Protein AF-A0A2V9Q1U1-F1 (afdb_monomer_lite)

Secondary structure (DSSP, 8-state):
------------------PPP-HHHHHHHHHHHHHHHHHHHHHHHHHHHHHHHS-SHHHHHHHHHHHHHHHHHHHHHHHHHGGGTT--

Foldseek 3Di:
DDDDDPPPDDPPPPPPPPDQDAPVNLVVLVVVLCVVLVVLVVLLVVLVVVCVVPVDPVSVVSNVVSVVVNVVSVVVSVVVCCSCPPHD

Structure (mmCIF, N/CA/C/O backbone):
data_AF-A0A2V9Q1U1-F1
#
_entry.id   AF-A0A2V9Q1U1-F1
#
loop_
_atom_site.group_PDB
_atom_site.id
_atom_site.type_symbol
_atom_site.label_atom_id
_atom_site.label_alt_id
_atom_site.label_comp_id
_atom_site.label_asym_id
_atom_site.label_entity_id
_atom_site.label_seq_id
_atom_site.pdbx_PDB_ins_code
_atom_site.Cartn_x
_atom_site.Cartn_y
_atom_site.Cartn_z
_atom_site.occupancy
_atom_site.B_iso_or_equiv
_atom_site.auth_seq_id
_atom_site.auth_comp_id
_atom_site.auth_asym_id
_atom_site.auth_atom_id
_atom_site.pdbx_PDB_model_num
ATOM 1 N N . MET A 1 1 ? 27.984 12.145 61.413 1.00 40.50 1 MET A N 1
ATOM 2 C CA . MET A 1 1 ? 27.345 13.467 61.273 1.00 40.50 1 MET A CA 1
ATOM 3 C C . MET A 1 1 ? 26.891 13.630 59.838 1.00 40.50 1 MET A C 1
ATOM 5 O O . MET A 1 1 ? 27.721 13.503 58.956 1.00 40.50 1 MET A O 1
ATOM 9 N N . VAL A 1 2 ? 25.601 13.929 59.680 1.00 43.03 2 VAL A N 1
ATOM 10 C CA . VAL A 1 2 ? 24.937 14.500 58.496 1.00 43.03 2 VAL A CA 1
ATOM 11 C C . VAL A 1 2 ? 24.799 13.569 57.279 1.00 43.03 2 VAL A C 1
ATOM 13 O O . VAL A 1 2 ? 25.731 13.395 56.511 1.00 43.03 2 VAL A O 1
ATOM 16 N N . THR A 1 3 ? 23.764 12.726 57.237 1.00 40.66 3 THR A N 1
ATOM 17 C CA . THR A 1 3 ? 22.443 12.924 56.583 1.00 40.66 3 THR A CA 1
ATOM 18 C C . THR A 1 3 ? 22.475 13.108 55.056 1.00 40.66 3 THR A C 1
ATOM 20 O O . THR A 1 3 ? 23.058 14.053 54.545 1.00 40.66 3 THR A O 1
ATOM 23 N N . LEU A 1 4 ? 21.646 12.289 54.392 1.00 47.62 4 LEU A N 1
ATOM 24 C CA . LEU A 1 4 ? 20.698 12.715 53.354 1.00 47.62 4 LEU A CA 1
ATOM 25 C C . LEU A 1 4 ? 21.227 12.994 51.937 1.00 47.62 4 LEU A C 1
ATOM 27 O O . LEU A 1 4 ? 21.489 14.135 51.586 1.00 47.62 4 LEU A O 1
ATOM 31 N N . PHE A 1 5 ? 21.132 11.988 51.063 1.00 49.06 5 PHE A N 1
ATOM 32 C CA . PHE A 1 5 ? 20.353 12.164 49.829 1.00 49.06 5 PHE A CA 1
ATOM 33 C C . PHE A 1 5 ? 19.907 10.808 49.270 1.00 49.06 5 PHE A C 1
ATOM 35 O O . PHE A 1 5 ? 20.479 10.242 48.344 1.00 49.06 5 PHE A O 1
ATOM 42 N N . CYS A 1 6 ? 18.857 10.269 49.886 1.00 42.31 6 CYS A N 1
ATOM 43 C CA . CYS A 1 6 ? 18.034 9.233 49.286 1.00 42.31 6 CYS A CA 1
ATOM 44 C C . CYS A 1 6 ? 17.203 9.914 48.187 1.00 42.31 6 CYS A C 1
ATOM 46 O O . CYS A 1 6 ? 16.087 10.356 48.445 1.00 42.31 6 CYS A O 1
ATOM 48 N N . PHE A 1 7 ? 17.759 10.082 46.983 1.00 46.94 7 PHE A N 1
ATOM 49 C CA . PHE A 1 7 ? 16.974 10.494 45.813 1.00 46.94 7 PHE A CA 1
ATOM 50 C C . PHE A 1 7 ? 16.370 9.263 45.144 1.00 46.94 7 PHE A C 1
ATOM 52 O O . PHE A 1 7 ? 16.707 8.851 44.039 1.00 46.94 7 PHE A O 1
ATOM 59 N N . LEU A 1 8 ? 15.463 8.658 45.907 1.00 49.53 8 LEU A N 1
ATOM 60 C CA . LEU A 1 8 ? 14.419 7.775 45.431 1.00 49.53 8 LEU A CA 1
ATOM 61 C C . LEU A 1 8 ? 13.281 8.679 44.923 1.00 49.53 8 LEU A C 1
ATOM 63 O O . LEU A 1 8 ? 12.310 8.930 45.629 1.00 49.53 8 LEU A O 1
ATOM 67 N N . THR A 1 9 ? 13.410 9.241 43.723 1.00 52.41 9 THR A N 1
ATOM 68 C CA . THR A 1 9 ? 12.312 9.973 43.072 1.00 52.41 9 THR A CA 1
ATOM 69 C C . THR A 1 9 ? 11.934 9.272 41.780 1.00 52.41 9 THR A C 1
ATOM 71 O O . THR A 1 9 ? 12.462 9.528 40.706 1.00 52.41 9 THR A O 1
ATOM 74 N N . ALA A 1 10 ? 11.023 8.315 41.963 1.00 50.50 10 ALA A N 1
ATOM 75 C CA . ALA A 1 10 ? 9.958 7.928 41.051 1.00 50.50 10 ALA A CA 1
ATOM 76 C C . ALA A 1 10 ? 10.150 8.355 39.584 1.00 50.50 10 ALA A C 1
ATOM 78 O O . ALA A 1 10 ? 9.654 9.395 39.150 1.00 50.50 10 ALA A O 1
ATOM 79 N N . MET A 1 11 ? 10.750 7.472 38.781 1.00 47.16 11 MET A N 1
ATOM 80 C CA . MET A 1 11 ? 10.275 7.329 37.410 1.00 47.16 11 MET A CA 1
ATOM 81 C C . MET A 1 11 ? 8.827 6.855 37.505 1.00 47.16 11 MET A C 1
ATOM 83 O O . MET A 1 11 ? 8.552 5.667 37.668 1.00 47.16 11 MET A O 1
ATOM 87 N N . SER A 1 12 ? 7.898 7.804 37.461 1.00 49.41 12 SER A N 1
ATOM 88 C CA . SER A 1 12 ? 6.501 7.534 37.177 1.00 49.41 12 SER A CA 1
ATOM 89 C C . SER A 1 12 ? 6.457 6.822 35.831 1.00 49.41 12 SER A C 1
ATOM 91 O O . SER A 1 12 ? 6.540 7.451 34.776 1.00 49.41 12 SER A O 1
ATOM 93 N N . VAL A 1 13 ? 6.358 5.492 35.863 1.00 47.03 13 VAL A N 1
ATOM 94 C CA . VAL A 1 13 ? 5.797 4.718 34.762 1.00 47.03 13 VAL A CA 1
ATOM 95 C C . VAL A 1 13 ? 4.401 5.288 34.569 1.00 47.03 13 VAL A C 1
ATOM 97 O O . VAL A 1 13 ? 3.455 4.933 35.268 1.00 47.03 13 VAL A O 1
ATOM 100 N N . GLN A 1 14 ? 4.282 6.250 33.659 1.00 47.62 14 GLN A N 1
ATOM 101 C CA . GLN A 1 14 ? 3.000 6.657 33.128 1.00 47.62 14 GLN A CA 1
ATOM 102 C C . GLN A 1 14 ? 2.551 5.483 32.266 1.00 47.62 14 GLN A C 1
ATOM 104 O O . GLN A 1 14 ? 2.790 5.435 31.059 1.00 47.62 14 GLN A O 1
ATOM 109 N N . ALA A 1 15 ? 1.978 4.475 32.921 1.00 46.78 15 ALA A N 1
ATOM 110 C CA . ALA A 1 15 ? 1.174 3.481 32.253 1.00 46.78 15 ALA A CA 1
ATOM 111 C C . ALA A 1 15 ? 0.122 4.280 31.487 1.00 46.78 15 ALA A C 1
ATOM 113 O O . ALA A 1 15 ? -0.772 4.875 32.088 1.00 46.78 15 ALA A O 1
ATOM 114 N N . LYS A 1 16 ? 0.283 4.383 30.163 1.00 50.38 16 LYS A N 1
ATOM 115 C CA . LYS A 1 16 ? -0.803 4.804 29.288 1.00 50.38 16 LYS A CA 1
ATOM 116 C C . LYS A 1 16 ? -1.911 3.803 29.561 1.00 50.38 16 LYS A C 1
ATOM 118 O O . LYS A 1 16 ? -1.825 2.660 29.122 1.00 50.38 16 LYS A O 1
ATOM 123 N N . THR A 1 17 ? -2.892 4.202 30.359 1.00 47.28 17 THR A N 1
ATOM 124 C CA . THR A 1 17 ? -4.131 3.460 30.501 1.00 47.28 17 THR A CA 1
ATOM 125 C C . THR A 1 17 ? -4.700 3.376 29.096 1.00 47.28 17 THR A C 1
ATOM 127 O O . THR A 1 17 ? -5.107 4.383 28.518 1.00 47.28 17 THR A O 1
ATOM 130 N N . SER A 1 18 ? -4.601 2.193 28.492 1.00 64.94 18 SER A N 1
ATOM 131 C CA . SER A 1 18 ? -5.191 1.936 27.189 1.00 64.94 18 SER A CA 1
ATOM 132 C C . SER A 1 18 ? -6.696 1.973 27.396 1.00 64.94 18 SER A C 1
ATOM 134 O O . SER A 1 18 ? -7.296 0.985 27.813 1.00 64.94 18 SER A O 1
ATOM 136 N N . HIS A 1 19 ? -7.295 3.142 27.187 1.00 76.12 19 HIS A N 1
ATOM 137 C CA . HIS A 1 19 ? -8.739 3.246 27.096 1.00 76.12 19 HIS A CA 1
ATOM 138 C C . HIS A 1 19 ? -9.207 2.384 25.918 1.00 76.12 19 HIS A C 1
ATOM 140 O O . HIS A 1 19 ? -8.479 2.279 24.922 1.00 76.12 19 HIS A O 1
ATOM 146 N N . PRO A 1 20 ? -10.382 1.739 26.025 1.00 87.25 20 PRO A N 1
ATOM 147 C CA . PRO A 1 20 ? -10.991 1.086 24.880 1.00 87.25 20 PRO A CA 1
ATOM 148 C C . PRO A 1 20 ? -11.044 2.069 23.701 1.00 87.25 20 PRO A C 1
ATOM 150 O O . PRO A 1 20 ? -11.350 3.245 23.927 1.00 87.25 20 PRO A O 1
ATOM 153 N N . PRO A 1 21 ? -10.720 1.624 22.477 1.00 91.56 21 PRO A N 1
ATOM 154 C CA . PRO A 1 21 ? -10.776 2.492 21.313 1.00 91.56 21 PRO A CA 1
ATOM 155 C C . PRO A 1 21 ? -12.177 3.080 21.157 1.00 91.56 21 PRO A C 1
ATOM 157 O O . PRO A 1 21 ? -13.172 2.420 21.447 1.00 91.56 21 PRO A O 1
ATOM 160 N N . THR A 1 22 ? -12.246 4.331 20.715 1.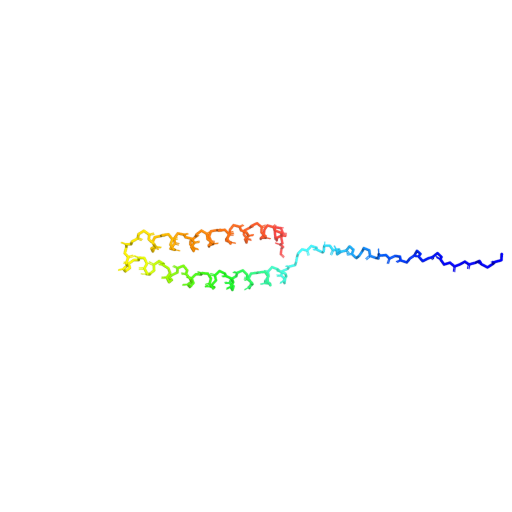00 95.56 22 THR A N 1
ATOM 161 C CA . THR A 1 22 ? -13.503 5.055 20.502 1.00 95.56 22 THR A CA 1
ATOM 162 C C . THR A 1 22 ? -13.821 5.204 19.014 1.00 95.56 22 THR A C 1
ATOM 164 O O . THR A 1 22 ? -12.960 5.000 18.157 1.00 95.56 22 THR A O 1
ATOM 167 N N . VAL A 1 23 ? -15.051 5.622 18.692 1.00 95.75 23 VAL A N 1
ATOM 168 C CA . VAL A 1 23 ? -15.449 5.968 17.312 1.00 95.75 23 VAL A CA 1
ATOM 169 C C . VAL A 1 23 ? -14.555 7.071 16.737 1.00 95.75 23 VAL A C 1
ATOM 171 O O . VAL A 1 23 ? -14.073 6.946 15.617 1.00 95.75 23 VAL A O 1
ATOM 174 N N . SER A 1 24 ? -14.224 8.090 17.535 1.00 96.12 24 SER A N 1
ATOM 175 C CA . SER A 1 24 ? -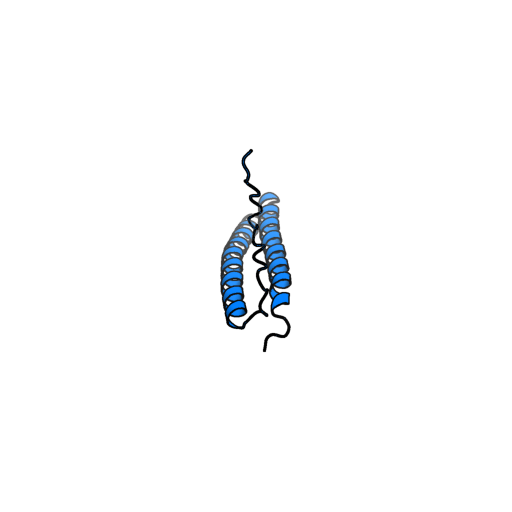13.305 9.162 17.127 1.00 96.12 24 SER A CA 1
ATOM 176 C C . SER A 1 24 ? -11.894 8.639 16.809 1.00 96.12 24 SER A C 1
ATOM 178 O O . SER A 1 24 ? -11.269 9.059 15.833 1.00 96.12 24 SER A O 1
ATOM 180 N N . ASP A 1 25 ? -11.395 7.658 17.573 1.00 96.12 25 ASP A N 1
ATOM 181 C CA . ASP A 1 25 ? -10.104 7.020 17.281 1.00 96.12 25 ASP A CA 1
ATOM 182 C C . ASP A 1 25 ? -10.136 6.230 15.967 1.00 96.12 25 ASP A C 1
ATOM 184 O O . ASP A 1 25 ? -9.134 6.202 15.242 1.00 96.12 25 ASP A O 1
ATOM 188 N N . ALA A 1 26 ? -11.268 5.587 15.662 1.00 97.00 26 ALA A N 1
ATOM 189 C CA . ALA A 1 26 ? -11.482 4.858 14.416 1.00 97.00 26 ALA A CA 1
ATOM 190 C C . ALA A 1 26 ? -11.533 5.816 13.220 1.00 97.00 26 ALA A C 1
ATOM 192 O O . ALA A 1 26 ? -10.823 5.603 12.240 1.00 97.00 26 ALA A O 1
ATOM 193 N N . GLU A 1 27 ? -12.273 6.920 13.323 1.00 97.62 27 GLU A N 1
ATOM 194 C CA . GLU A 1 27 ? -12.318 7.972 12.299 1.00 97.62 27 GLU A CA 1
ATOM 195 C C . GLU A 1 27 ? -10.930 8.575 12.040 1.00 97.62 27 GLU A C 1
ATOM 197 O O . GLU A 1 27 ? -10.495 8.720 10.893 1.00 97.62 27 GLU A O 1
ATOM 202 N N . ALA A 1 28 ? -10.184 8.878 13.106 1.00 98.06 28 ALA A N 1
ATOM 203 C CA . ALA A 1 28 ? -8.828 9.402 12.994 1.00 98.06 28 ALA A CA 1
ATOM 204 C C . ALA A 1 28 ? -7.859 8.389 12.363 1.00 98.06 28 ALA A C 1
ATOM 206 O O . ALA A 1 28 ? -6.945 8.786 11.632 1.00 98.06 28 ALA A O 1
ATOM 207 N N . PHE A 1 29 ? -8.033 7.095 12.642 1.00 98.31 29 PHE A N 1
ATOM 208 C CA . PHE A 1 29 ? -7.284 6.027 11.987 1.00 98.31 29 PHE A CA 1
ATOM 209 C C . PHE A 1 29 ? -7.629 5.938 10.499 1.00 98.31 29 PHE A C 1
ATOM 211 O O . PHE A 1 29 ? -6.713 5.996 9.680 1.00 98.31 29 PHE A O 1
ATOM 218 N N . MET A 1 30 ? -8.917 5.884 10.151 1.00 98.38 30 MET A N 1
ATOM 219 C CA . MET A 1 30 ? -9.391 5.800 8.767 1.00 98.38 30 MET A CA 1
ATOM 220 C C . MET A 1 30 ? -8.841 6.946 7.925 1.00 98.38 30 MET A C 1
ATOM 222 O O . MET A 1 30 ? -8.197 6.704 6.909 1.00 98.38 30 MET A O 1
ATOM 226 N N . LYS A 1 31 ? -8.942 8.186 8.414 1.00 98.75 31 LYS A N 1
ATOM 227 C CA . LYS A 1 31 ? -8.402 9.360 7.715 1.00 98.75 31 LYS A CA 1
ATOM 228 C C . LYS A 1 31 ? -6.904 9.239 7.410 1.00 98.75 31 LYS A C 1
ATOM 230 O O . LYS A 1 31 ? -6.440 9.671 6.355 1.00 98.75 31 LYS A O 1
ATOM 235 N N . LYS A 1 32 ? -6.119 8.677 8.335 1.00 98.56 32 LYS A N 1
ATOM 236 C CA . LYS A 1 32 ? -4.674 8.466 8.142 1.00 98.56 32 LYS A CA 1
ATOM 237 C C . LYS A 1 32 ? -4.394 7.315 7.177 1.00 98.56 32 LYS A C 1
ATOM 239 O O . LYS A 1 32 ? -3.516 7.450 6.325 1.00 98.56 32 LYS A O 1
ATOM 244 N N . ALA A 1 33 ? -5.126 6.210 7.310 1.00 98.69 33 ALA A N 1
ATOM 245 C CA . ALA A 1 33 ? -5.020 5.044 6.441 1.00 98.69 33 ALA A CA 1
ATOM 246 C C . ALA A 1 33 ? -5.336 5.420 4.986 1.00 98.69 33 ALA A C 1
ATOM 248 O O . ALA A 1 33 ? -4.528 5.167 4.095 1.00 98.69 33 ALA A O 1
ATOM 249 N N . GLU A 1 34 ? -6.449 6.118 4.767 1.00 98.75 34 GLU A N 1
ATOM 250 C CA . GLU A 1 34 ? -6.875 6.625 3.463 1.00 98.75 34 GLU A CA 1
ATOM 251 C C . GLU A 1 34 ? -5.845 7.575 2.857 1.00 98.75 34 GLU A C 1
ATOM 253 O O . GLU A 1 34 ? -5.474 7.406 1.701 1.00 98.75 34 GLU A O 1
ATOM 258 N N . ALA A 1 35 ? -5.315 8.531 3.628 1.00 98.75 35 ALA A N 1
ATOM 259 C CA . ALA A 1 35 ? -4.290 9.444 3.124 1.00 98.75 35 ALA A CA 1
ATOM 260 C C . ALA A 1 35 ? -3.016 8.702 2.677 1.00 98.75 35 ALA A C 1
ATOM 262 O O . ALA A 1 35 ? -2.442 9.021 1.632 1.00 98.75 35 ALA A O 1
ATOM 263 N N . ARG A 1 36 ? -2.582 7.689 3.441 1.00 98.44 36 ARG A N 1
ATOM 264 C CA . ARG A 1 36 ? -1.410 6.867 3.102 1.00 98.44 36 ARG A CA 1
ATOM 265 C C . ARG A 1 36 ? -1.660 6.033 1.845 1.00 98.44 36 ARG A C 1
ATOM 267 O O . ARG A 1 36 ? -0.840 6.067 0.929 1.00 98.44 36 ARG A O 1
ATOM 274 N N . LEU A 1 37 ? -2.793 5.332 1.783 1.00 98.69 37 LEU A N 1
ATOM 275 C CA . LEU A 1 37 ? -3.175 4.511 0.632 1.00 98.69 37 LEU A CA 1
ATOM 276 C C . LEU A 1 37 ? -3.401 5.359 -0.623 1.00 98.69 37 LEU A C 1
ATOM 278 O O . LEU A 1 37 ? -2.976 4.966 -1.704 1.00 98.69 37 LEU A O 1
ATOM 282 N N . ALA A 1 38 ? -3.981 6.553 -0.495 1.00 98.69 38 ALA A N 1
ATOM 283 C CA . ALA A 1 38 ? -4.141 7.486 -1.605 1.00 98.69 38 ALA A CA 1
ATOM 284 C C . ALA A 1 38 ? -2.779 7.899 -2.182 1.00 98.69 38 ALA A C 1
ATOM 286 O O . ALA A 1 38 ? -2.575 7.808 -3.393 1.00 98.69 38 ALA A O 1
ATOM 287 N N . GLY A 1 39 ? -1.819 8.271 -1.329 1.00 98.38 39 GLY A N 1
ATOM 288 C CA . GLY A 1 39 ? -0.459 8.592 -1.770 1.00 98.38 39 GLY A CA 1
ATOM 289 C C . GLY A 1 39 ? 0.228 7.420 -2.476 1.00 98.38 39 GLY A C 1
ATOM 290 O O . GLY A 1 39 ? 0.870 7.605 -3.511 1.00 98.38 39 GLY A O 1
ATOM 291 N N . LEU A 1 40 ? 0.056 6.203 -1.959 1.00 98.62 40 LEU A N 1
ATOM 292 C CA . LEU A 1 40 ? 0.641 5.000 -2.544 1.00 98.62 40 LEU A CA 1
ATOM 293 C C . LEU A 1 40 ? -0.026 4.609 -3.868 1.00 98.62 40 LEU A C 1
ATOM 295 O O . LEU A 1 40 ? 0.667 4.245 -4.814 1.00 98.62 40 LEU A O 1
ATOM 299 N N . SER A 1 41 ? -1.342 4.796 -3.987 1.00 98.62 41 SER A N 1
ATOM 300 C CA . SER A 1 41 ? -2.087 4.530 -5.222 1.00 98.62 41 SER A CA 1
ATOM 301 C C . SER A 1 41 ? -1.562 5.347 -6.406 1.00 98.62 41 SER A C 1
ATOM 303 O O . SER A 1 41 ? -1.451 4.832 -7.517 1.00 98.62 41 SER A O 1
ATOM 305 N N . VAL A 1 42 ? -1.156 6.602 -6.177 1.00 98.75 42 VAL A N 1
ATOM 306 C CA . VAL A 1 42 ? -0.556 7.448 -7.219 1.00 98.75 42 VAL A CA 1
ATOM 307 C C . VAL A 1 42 ? 0.771 6.859 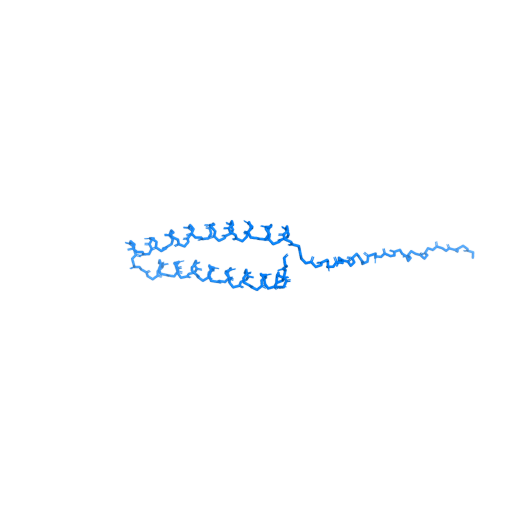-7.693 1.00 98.75 42 VAL A C 1
ATOM 309 O O . VAL A 1 42 ? 1.009 6.788 -8.901 1.00 98.75 42 VAL A O 1
ATOM 312 N N . LYS A 1 43 ? 1.614 6.388 -6.764 1.00 98.56 43 LYS A N 1
ATOM 313 C CA . LYS A 1 43 ? 2.897 5.751 -7.093 1.00 98.56 43 LYS A CA 1
ATOM 314 C C . LYS A 1 43 ? 2.696 4.448 -7.862 1.00 98.56 43 LYS A C 1
ATOM 316 O O . LYS A 1 43 ? 3.326 4.272 -8.900 1.00 98.56 43 LYS A O 1
ATOM 321 N N . VAL A 1 44 ? 1.787 3.586 -7.396 1.00 98.75 44 VAL A N 1
ATOM 322 C CA . VAL A 1 44 ? 1.407 2.336 -8.077 1.00 98.75 44 VAL A CA 1
ATOM 323 C C . VAL A 1 44 ? 0.969 2.637 -9.509 1.00 98.75 44 VAL A C 1
ATOM 325 O O . VAL A 1 44 ? 1.512 2.083 -10.464 1.00 98.75 44 VAL A O 1
ATOM 328 N N . ASN A 1 45 ? 0.052 3.592 -9.682 1.00 98.75 45 ASN A N 1
ATOM 329 C CA . ASN A 1 45 ? -0.443 3.987 -10.998 1.00 98.75 45 ASN A CA 1
ATOM 330 C C . ASN A 1 45 ? 0.662 4.557 -11.894 1.00 98.75 45 ASN A C 1
ATOM 332 O O . ASN A 1 45 ? 0.642 4.358 -13.105 1.00 98.75 45 ASN A O 1
ATOM 336 N N . GLN A 1 46 ? 1.624 5.295 -11.344 1.00 98.69 46 GLN A N 1
ATOM 337 C CA . GLN A 1 46 ? 2.748 5.802 -12.122 1.00 98.69 46 GLN A CA 1
ATOM 338 C C . GLN A 1 46 ? 3.701 4.681 -12.545 1.00 98.69 46 GLN A C 1
ATOM 340 O O . GLN A 1 46 ? 4.030 4.609 -13.726 1.00 98.69 46 GLN A O 1
ATOM 345 N N . ALA A 1 47 ? 4.105 3.806 -11.623 1.00 98.69 47 ALA A N 1
ATOM 346 C CA . ALA A 1 47 ? 5.025 2.711 -11.913 1.00 98.69 47 ALA A CA 1
ATOM 347 C C . ALA A 1 47 ? 4.430 1.743 -12.946 1.00 98.69 47 ALA A C 1
ATOM 349 O O . ALA A 1 47 ? 5.065 1.453 -13.959 1.00 98.69 47 ALA A O 1
ATOM 350 N N . ASN A 1 48 ? 3.162 1.360 -12.768 1.00 98.56 48 ASN A N 1
ATOM 351 C CA . ASN A 1 48 ? 2.452 0.496 -13.710 1.00 98.56 48 ASN A CA 1
ATOM 352 C C . ASN A 1 48 ? 2.291 1.155 -15.089 1.00 98.56 48 ASN A C 1
ATOM 354 O O . ASN A 1 48 ? 2.430 0.482 -16.107 1.00 98.56 48 ASN A O 1
ATOM 358 N N . ARG A 1 49 ? 2.049 2.475 -15.159 1.00 98.44 49 ARG A N 1
ATOM 359 C CA . ARG A 1 49 ? 2.023 3.190 -16.447 1.00 98.44 49 ARG A CA 1
ATOM 360 C C . ARG A 1 49 ? 3.384 3.177 -17.131 1.00 98.44 49 ARG A C 1
ATOM 362 O O . ARG A 1 49 ? 3.428 2.961 -18.335 1.00 98.44 49 ARG A O 1
ATOM 369 N N 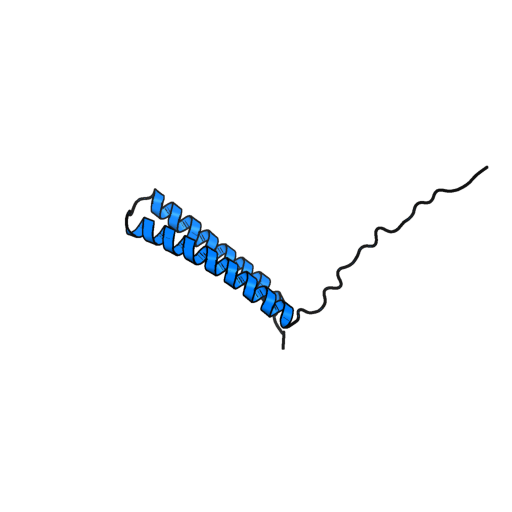. VAL A 1 50 ? 4.474 3.424 -16.404 1.00 98.56 50 VAL A N 1
ATOM 370 C CA . VAL A 1 50 ? 5.827 3.390 -16.984 1.00 98.56 50 VAL A CA 1
ATOM 371 C C . VAL A 1 50 ? 6.119 2.000 -17.541 1.00 98.56 50 VAL A C 1
ATOM 373 O O . VAL A 1 50 ? 6.468 1.896 -18.712 1.00 98.56 50 VAL A O 1
ATOM 376 N N . HIS A 1 51 ? 5.872 0.950 -16.757 1.00 98.69 51 HIS A N 1
ATOM 377 C CA . HIS A 1 51 ? 6.039 -0.433 -17.199 1.00 98.69 51 HIS A CA 1
ATOM 378 C C . HIS A 1 51 ? 5.186 -0.765 -18.436 1.00 98.69 51 HIS A C 1
ATOM 380 O O . HIS A 1 51 ? 5.693 -1.310 -19.410 1.00 98.69 51 HIS A O 1
ATOM 386 N N . ALA A 1 52 ? 3.916 -0.344 -18.465 1.00 98.44 52 ALA A N 1
ATOM 387 C CA . ALA A 1 52 ? 3.033 -0.584 -19.608 1.00 98.44 52 ALA A CA 1
ATOM 388 C C . ALA A 1 52 ? 3.474 0.126 -20.906 1.00 98.44 52 ALA A C 1
ATOM 390 O O . ALA A 1 52 ? 3.116 -0.322 -21.992 1.00 98.44 52 ALA A O 1
ATOM 391 N N . ASN A 1 53 ? 4.228 1.229 -20.814 1.00 98.31 53 ASN A N 1
ATOM 392 C CA . ASN A 1 53 ? 4.785 1.925 -21.983 1.00 98.31 53 ASN A CA 1
ATOM 393 C C . ASN A 1 53 ? 6.180 1.407 -22.371 1.00 98.31 53 ASN A C 1
ATOM 395 O O . ASN A 1 53 ? 6.568 1.512 -23.533 1.00 98.31 53 ASN A O 1
ATOM 399 N N . PHE A 1 54 ? 6.927 0.861 -21.412 1.00 98.19 54 PHE A N 1
ATOM 400 C CA . PHE A 1 54 ? 8.300 0.399 -21.578 1.00 98.19 54 PHE A CA 1
ATOM 401 C C . PHE A 1 54 ? 8.465 -0.960 -20.911 1.00 98.19 54 PHE A C 1
ATOM 403 O O . PHE A 1 54 ? 8.953 -1.033 -19.795 1.00 98.19 54 PHE A O 1
ATOM 410 N N . ILE A 1 55 ? 8.059 -2.037 -21.577 1.00 97.88 55 ILE A N 1
ATOM 411 C CA . ILE A 1 55 ? 8.093 -3.381 -20.987 1.00 97.88 55 ILE A CA 1
ATOM 412 C C . ILE A 1 55 ? 9.542 -3.889 -20.992 1.00 97.88 55 ILE A C 1
ATOM 414 O O . ILE A 1 55 ? 10.032 -4.402 -21.998 1.00 97.88 55 ILE A O 1
ATOM 418 N N . THR A 1 56 ? 10.230 -3.692 -19.869 1.00 98.62 56 THR A N 1
ATOM 419 C CA . THR A 1 56 ? 11.612 -4.126 -19.612 1.00 98.62 56 THR A CA 1
ATOM 420 C C . THR A 1 56 ? 11.739 -4.663 -18.189 1.00 98.62 56 THR A C 1
ATOM 422 O O . THR A 1 56 ? 10.972 -4.252 -17.316 1.00 98.62 56 THR A O 1
ATOM 425 N N . ASP A 1 57 ? 12.751 -5.491 -17.933 1.00 98.69 57 ASP A N 1
ATOM 426 C CA . ASP A 1 57 ? 13.021 -6.062 -16.606 1.00 98.69 57 ASP A CA 1
ATOM 427 C C . ASP A 1 57 ? 13.142 -4.978 -15.516 1.00 98.69 57 ASP A C 1
ATOM 429 O O . ASP A 1 57 ? 12.583 -5.111 -14.429 1.00 98.69 57 ASP A O 1
ATOM 433 N N . ASP A 1 58 ? 13.800 -3.853 -15.822 1.00 98.56 58 ASP A N 1
ATOM 434 C CA . ASP A 1 58 ? 13.975 -2.744 -14.874 1.00 98.56 58 ASP A CA 1
ATOM 435 C C . ASP A 1 58 ? 12.641 -2.090 -14.475 1.00 98.56 58 ASP A C 1
ATOM 437 O O . ASP A 1 58 ? 12.424 -1.733 -13.314 1.00 98.56 58 ASP A O 1
ATOM 441 N N . THR A 1 59 ? 11.726 -1.908 -15.432 1.00 98.62 59 THR A N 1
ATOM 442 C CA . THR A 1 59 ? 10.419 -1.293 -15.148 1.00 98.62 59 THR A CA 1
ATOM 443 C C . THR A 1 59 ? 9.447 -2.279 -14.514 1.00 98.62 59 THR A C 1
ATOM 445 O O . THR A 1 59 ? 8.613 -1.860 -13.711 1.00 98.62 59 THR A O 1
ATOM 448 N N . GLU A 1 60 ? 9.568 -3.570 -14.835 1.00 98.69 60 GLU A N 1
ATOM 449 C CA . GLU A 1 60 ? 8.844 -4.643 -14.160 1.00 98.69 60 GLU A CA 1
ATOM 450 C C . GLU A 1 60 ? 9.255 -4.704 -12.689 1.00 98.69 60 GLU A C 1
ATOM 452 O O . GLU A 1 60 ? 8.393 -4.655 -11.814 1.00 98.69 60 GLU A O 1
ATOM 457 N N . ALA A 1 61 ? 10.561 -4.691 -12.400 1.00 98.69 61 ALA A N 1
ATOM 458 C CA . ALA A 1 61 ? 11.084 -4.658 -11.037 1.00 98.69 61 ALA A CA 1
ATOM 459 C C . ALA A 1 61 ? 10.624 -3.406 -10.270 1.00 98.69 61 ALA A C 1
ATOM 461 O O . ALA A 1 61 ? 10.219 -3.504 -9.110 1.00 98.69 61 ALA A O 1
ATOM 462 N N . LEU A 1 62 ? 10.620 -2.233 -10.917 1.00 98.44 62 LEU A N 1
ATOM 463 C CA . LEU A 1 62 ? 10.103 -1.000 -10.316 1.00 98.44 62 LEU A CA 1
ATOM 464 C C . LEU A 1 62 ? 8.608 -1.109 -9.977 1.00 98.44 62 LEU A C 1
ATOM 466 O O . LEU A 1 62 ? 8.196 -0.745 -8.874 1.00 98.44 62 LEU A O 1
ATOM 470 N N . ALA A 1 63 ? 7.789 -1.590 -10.915 1.00 98.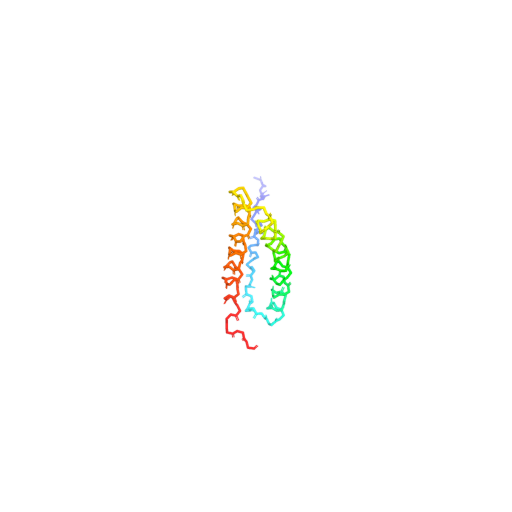69 63 ALA A N 1
ATOM 471 C CA . ALA A 1 63 ? 6.360 -1.780 -10.693 1.00 98.69 63 ALA A CA 1
ATOM 472 C C . ALA A 1 63 ? 6.104 -2.813 -9.588 1.00 98.69 63 ALA A C 1
ATOM 474 O O . ALA A 1 63 ? 5.304 -2.560 -8.686 1.00 98.69 63 ALA A O 1
ATOM 475 N N . ALA A 1 64 ? 6.814 -3.941 -9.609 1.00 98.75 64 ALA A N 1
ATOM 476 C CA . ALA A 1 64 ? 6.724 -4.983 -8.595 1.00 98.75 64 ALA A CA 1
ATOM 477 C C . ALA A 1 64 ? 7.050 -4.443 -7.196 1.00 98.75 64 ALA A C 1
ATOM 479 O O . ALA A 1 64 ? 6.248 -4.632 -6.285 1.00 98.75 64 ALA A O 1
ATOM 480 N N . ALA A 1 65 ? 8.141 -3.688 -7.037 1.00 98.75 65 ALA A N 1
ATOM 481 C CA . ALA A 1 65 ? 8.542 -3.125 -5.747 1.00 98.75 65 ALA A CA 1
ATOM 482 C C . ALA A 1 65 ? 7.476 -2.190 -5.144 1.00 98.75 65 ALA A C 1
ATOM 484 O O . ALA A 1 65 ? 7.174 -2.260 -3.953 1.00 98.75 65 ALA A O 1
ATOM 485 N N . VAL A 1 66 ? 6.853 -1.331 -5.958 1.00 98.56 66 VAL A N 1
ATOM 486 C CA . VAL A 1 66 ? 5.798 -0.422 -5.470 1.00 98.56 66 VAL A CA 1
ATOM 487 C C . VAL A 1 66 ? 4.498 -1.180 -5.160 1.00 98.56 66 VAL A C 1
ATOM 489 O O . VAL A 1 66 ? 3.792 -0.843 -4.207 1.00 98.56 66 VAL A O 1
ATOM 492 N N . ASN A 1 67 ? 4.174 -2.226 -5.926 1.00 98.69 67 ASN A N 1
ATOM 493 C CA . ASN A 1 67 ? 3.030 -3.096 -5.632 1.00 98.69 67 ASN A CA 1
ATOM 494 C C . ASN A 1 67 ? 3.253 -3.930 -4.354 1.00 98.69 67 ASN A C 1
ATOM 496 O O . ASN A 1 67 ? 2.311 -4.132 -3.579 1.00 98.69 67 ASN A O 1
ATOM 500 N N . GLU A 1 68 ? 4.487 -4.367 -4.097 1.00 98.75 68 GLU A N 1
ATOM 501 C CA . GLU A 1 68 ? 4.884 -5.023 -2.849 1.00 98.75 68 GLU A CA 1
ATOM 502 C C . GLU A 1 68 ? 4.722 -4.071 -1.658 1.00 98.75 68 GLU A C 1
ATOM 504 O O . GLU A 1 68 ? 4.073 -4.438 -0.677 1.00 98.75 68 GLU A O 1
ATOM 509 N N . GLU A 1 69 ? 5.193 -2.822 -1.771 1.00 98.62 69 GLU A N 1
ATOM 510 C CA . GLU A 1 69 ? 4.974 -1.786 -0.750 1.00 98.62 69 GLU A CA 1
ATOM 511 C C . GLU A 1 69 ? 3.473 -1.613 -0.470 1.00 98.62 69 GLU A C 1
ATOM 513 O O . GLU A 1 69 ? 3.047 -1.642 0.684 1.00 98.62 69 GLU A O 1
ATOM 518 N N . ASN A 1 70 ? 2.641 -1.506 -1.512 1.00 98.69 70 ASN A N 1
ATOM 519 C CA . ASN A 1 70 ? 1.189 -1.377 -1.358 1.00 98.69 70 ASN A CA 1
ATOM 520 C C . ASN A 1 70 ? 0.544 -2.561 -0.638 1.00 98.69 70 ASN A C 1
ATOM 522 O O . ASN A 1 70 ? -0.310 -2.372 0.235 1.00 98.69 70 ASN A O 1
ATOM 526 N N . THR A 1 71 ? 0.984 -3.774 -0.954 1.00 98.75 71 THR A N 1
ATOM 527 C CA . THR A 1 71 ? 0.513 -4.989 -0.286 1.00 98.75 71 THR A CA 1
ATOM 528 C C . THR A 1 71 ? 0.925 -5.001 1.185 1.00 98.75 71 THR A C 1
ATOM 530 O O . THR A 1 71 ? 0.086 -5.241 2.056 1.00 98.75 71 THR A O 1
ATOM 533 N N . ALA A 1 72 ? 2.185 -4.672 1.481 1.00 98.75 72 ALA A N 1
ATOM 534 C CA . ALA A 1 72 ? 2.713 -4.642 2.840 1.00 98.75 72 ALA A CA 1
ATOM 535 C C . ALA A 1 72 ? 2.003 -3.593 3.709 1.00 98.75 72 ALA A C 1
ATOM 537 O O . ALA A 1 72 ? 1.568 -3.899 4.819 1.00 98.75 72 ALA A O 1
ATOM 538 N N . VAL A 1 73 ? 1.809 -2.377 3.185 1.00 98.75 73 VAL A N 1
ATOM 539 C CA . VAL A 1 73 ? 1.064 -1.312 3.873 1.00 98.75 73 VAL A CA 1
ATOM 540 C C . VAL A 1 73 ? -0.384 -1.721 4.121 1.00 98.75 73 VAL A C 1
ATOM 542 O O . VAL A 1 73 ? -0.916 -1.475 5.201 1.00 98.75 73 VAL A O 1
ATOM 545 N N . THR A 1 74 ? -1.030 -2.366 3.152 1.00 98.62 74 THR A N 1
ATOM 546 C CA . THR A 1 74 ? -2.409 -2.837 3.323 1.00 98.62 74 THR A CA 1
ATOM 547 C C . THR A 1 74 ? -2.498 -3.887 4.430 1.00 98.62 74 THR A C 1
ATOM 549 O O . THR A 1 74 ? -3.358 -3.777 5.301 1.00 98.62 74 THR A O 1
ATOM 552 N N . ALA A 1 75 ? -1.585 -4.862 4.457 1.00 98.75 75 ALA A N 1
ATOM 553 C CA . ALA A 1 75 ? -1.531 -5.869 5.516 1.00 98.75 75 ALA A CA 1
ATOM 554 C C . ALA A 1 75 ? -1.276 -5.243 6.900 1.00 98.75 75 ALA A C 1
ATOM 556 O O . ALA A 1 75 ? -1.946 -5.591 7.872 1.00 98.75 75 ALA A O 1
ATOM 557 N N . GLU A 1 76 ? -0.361 -4.272 6.981 1.00 98.69 76 GLU A N 1
ATOM 558 C CA . GLU A 1 76 ? -0.075 -3.500 8.195 1.00 98.69 76 GLU A CA 1
ATOM 559 C C . GLU A 1 76 ? -1.329 -2.773 8.714 1.00 98.69 76 GLU A C 1
ATOM 561 O O . GLU A 1 76 ? -1.639 -2.823 9.906 1.00 98.69 76 GLU A O 1
ATOM 566 N N . LEU A 1 77 ? -2.078 -2.121 7.819 1.00 98.69 77 LEU A N 1
ATOM 567 C CA . LEU A 1 77 ? -3.312 -1.414 8.162 1.00 98.69 77 LEU A CA 1
ATOM 568 C C . LEU A 1 77 ? -4.423 -2.374 8.600 1.00 98.69 77 LEU A C 1
ATOM 570 O O . LEU A 1 77 ? -5.137 -2.065 9.551 1.00 98.69 77 LEU A O 1
ATOM 574 N N . VAL A 1 78 ? -4.548 -3.542 7.961 1.00 98.44 78 VAL A N 1
ATOM 575 C C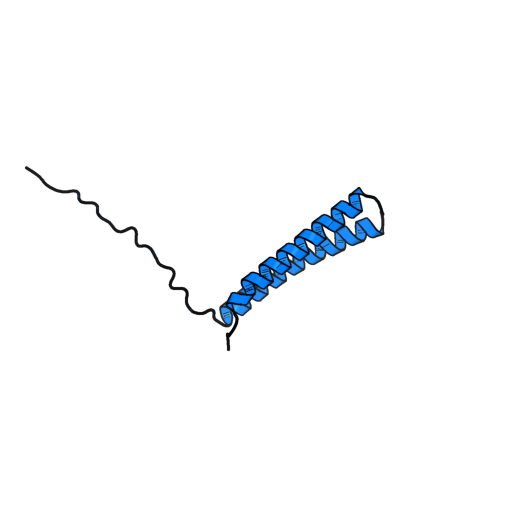A . VAL A 1 78 ? -5.490 -4.594 8.378 1.00 98.44 78 VAL A CA 1
ATOM 576 C C . VAL A 1 78 ? -5.170 -5.080 9.790 1.00 98.44 78 VAL A C 1
ATOM 578 O O . VAL A 1 78 ? -6.079 -5.199 10.610 1.00 98.44 78 VAL A O 1
ATOM 581 N N . GLU A 1 79 ? -3.894 -5.312 10.108 1.00 98.56 79 GLU A N 1
ATOM 582 C CA . GLU A 1 79 ? -3.485 -5.714 11.457 1.00 98.56 79 GLU A CA 1
ATOM 583 C C . GLU A 1 79 ? -3.824 -4.632 12.490 1.00 98.56 79 GLU A C 1
ATOM 585 O O . GLU A 1 79 ? -4.409 -4.921 13.532 1.00 98.56 79 GLU A O 1
ATOM 590 N N . GLN A 1 80 ? -3.537 -3.365 12.181 1.00 97.88 80 GLN A N 1
ATOM 591 C CA . GLN A 1 80 ? -3.873 -2.243 13.061 1.00 97.88 80 GLN A CA 1
ATOM 592 C C . GLN A 1 80 ? -5.381 -2.072 13.253 1.00 97.88 80 GLN A C 1
ATOM 594 O O . GLN A 1 80 ? -5.817 -1.725 14.352 1.00 97.88 80 GLN A O 1
ATOM 599 N N . ALA A 1 81 ? -6.179 -2.320 12.211 1.00 97.56 81 ALA A N 1
ATOM 600 C CA . ALA A 1 81 ? -7.627 -2.165 12.247 1.00 97.56 81 ALA A CA 1
ATOM 601 C C . ALA A 1 81 ? -8.303 -3.130 13.234 1.00 97.56 81 ALA A C 1
ATOM 603 O O . ALA A 1 81 ? -9.326 -2.771 13.817 1.00 97.56 81 ALA A O 1
ATOM 604 N N . LYS A 1 82 ? -7.703 -4.300 13.507 1.00 96.81 82 LYS A N 1
ATOM 605 C CA . LYS A 1 82 ? -8.221 -5.281 14.483 1.00 96.81 82 LYS A CA 1
ATOM 606 C C . LYS A 1 82 ? -8.452 -4.693 15.872 1.00 96.81 82 LYS A C 1
ATOM 608 O O . LYS A 1 82 ? -9.308 -5.176 16.602 1.00 96.81 82 LYS A O 1
ATOM 613 N N . ARG A 1 83 ? -7.733 -3.628 16.245 1.00 95.31 83 ARG A N 1
ATOM 614 C CA . ARG A 1 83 ? -7.933 -2.958 17.538 1.00 95.31 83 ARG A CA 1
ATOM 615 C C . ARG A 1 83 ? -9.333 -2.356 17.696 1.00 95.31 83 ARG A C 1
ATOM 617 O O . ARG A 1 83 ? -9.735 -2.100 18.819 1.00 95.31 83 ARG A O 1
ATOM 624 N N . PHE A 1 84 ? -10.040 -2.099 16.596 1.00 95.88 84 PHE A N 1
ATOM 625 C CA . PHE A 1 84 ? -11.398 -1.552 16.590 1.00 95.88 84 PHE A CA 1
ATOM 626 C C . PHE A 1 84 ? -12.483 -2.633 16.516 1.00 95.88 84 PHE A C 1
ATOM 628 O O . PHE A 1 84 ? -13.663 -2.299 16.417 1.00 95.88 84 PHE A O 1
ATOM 635 N N . ASP A 1 85 ? -12.109 -3.914 16.556 1.00 94.00 85 ASP A N 1
ATOM 636 C CA . ASP A 1 85 ? -13.079 -5.002 16.604 1.00 94.00 85 ASP A CA 1
ATOM 637 C C . ASP A 1 85 ? -13.964 -4.887 17.860 1.00 94.00 85 ASP A C 1
ATOM 639 O O . ASP A 1 85 ? -13.488 -4.614 18.964 1.00 94.00 85 ASP A O 1
ATOM 643 N N . GLY A 1 86 ? -15.276 -5.051 17.685 1.00 89.44 86 GLY A N 1
ATOM 644 C CA . GLY A 1 86 ? -16.268 -4.909 18.757 1.00 89.44 86 GLY A CA 1
ATOM 645 C C . GLY A 1 86 ? -16.659 -3.473 19.145 1.00 89.44 86 GLY A C 1
ATOM 646 O O . GLY A 1 86 ? -17.453 -3.310 20.081 1.00 89.44 86 GLY A O 1
ATOM 647 N N . LEU A 1 87 ? -16.159 -2.447 18.444 1.00 90.88 87 LEU A N 1
ATOM 648 C CA . LEU A 1 87 ? -16.639 -1.068 18.586 1.00 90.88 87 LEU A CA 1
ATOM 649 C C . LEU A 1 87 ? -18.112 -0.970 18.132 1.00 90.88 87 LEU A C 1
ATOM 651 O O . LEU A 1 87 ? -18.469 -1.530 17.096 1.00 90.88 87 LEU A O 1
ATOM 655 N N . LYS A 1 88 ? -18.969 -0.306 18.921 1.00 77.25 88 LYS A N 1
ATOM 656 C CA . LYS A 1 88 ? -20.411 -0.141 18.650 1.00 77.25 88 LYS A CA 1
ATOM 657 C C . LYS A 1 88 ? -20.757 1.289 18.268 1.00 77.25 88 LYS A C 1
ATOM 659 O O . LYS A 1 88 ? -20.117 2.200 18.840 1.00 77.25 88 LYS A O 1
#

Radius of gyration: 23.8 Å; chains: 1; bounding box: 48×21×83 Å

Sequence (88 aa):
MVTLFCFLTAMSVQAKTSHPPTVSDAEAFMKKAEARLAGLSVKVNQANRVHANFITDDTEALAAAVNEENTAVTAELVEQAKRFDGLK

pLDDT: mean 87.02, std 20.29, range [40.5, 98.75]